Protein AF-A0A1F9B614-F1 (afdb_monomer)

Sequence (106 aa):
MVKTRKEMAIIFNADKCTGCKICELTCSNYHQNEYNPKKSFIRIMANDEAEVYIPILDIQCTFCGKCADACPVAALETVELAKGIGTMKGNTIGTFPLPIYSIAGV

Nearest PDB structures (foldseek):
  8c0z-assembly1_F  TM=7.823E-01  e=6.602E-06  Aromatoleum aromaticum
  7qv7-assembly1_G  TM=7.445E-01  e=5.361E-03  Thermoanaerobacter kivui
  6x1o-assembly1_D  TM=5.828E-01  e=6.006E-04  Pyrococcus furiosus COM1
  7z0t-assembly1_B  TM=5.723E-01  e=1.021E-03  Escherichia coli K-12
  6j6g-assembly1_Q  TM=4.086E-01  e=3.339E+00  Saccharomyces cerevisiae S288C

Solvent-accessible surface area (b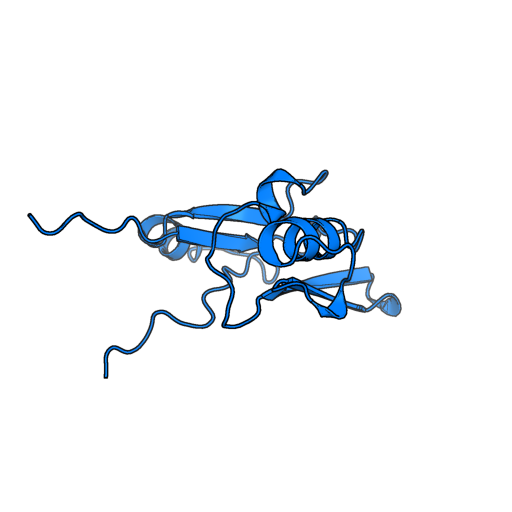ackbone atoms only — not comparable to full-atom values): 6379 Å² total; per-residue (Å²): 134,85,74,79,74,81,53,59,35,45,36,37,34,36,91,52,32,82,67,81,58,53,38,17,35,49,35,4,32,74,76,66,74,36,89,36,58,91,64,23,43,33,44,71,52,70,38,78,92,72,69,43,25,45,77,42,72,40,86,83,49,81,61,80,44,62,40,26,76,60,35,93,67,60,26,35,43,73,37,47,42,84,56,57,68,61,59,66,83,78,57,59,96,44,55,48,67,62,74,90,71,93,71,79,94,123

Secondary structure (DSSP, 8-state):
-------EEEEE-GGG-----HHHHHHHHHHHSS--GGG-SEEEEEETTTTEEEEEE-TT-----HHHHT-TT--EEEEEHHHHTGGGSS--TT--EE-S------

Foldseek 3Di:
DPPPPQAKFKKFFFVQDQQPCQLLQQQCCVPVVDRDSVNGQWDWDDDVVVSTTDIDGHPPDPLPCRSQVRDPSSRMDMDGPVVLVVVPVDDDPRTDTDDPDPDDDD

Structure (mmCIF, N/CA/C/O backbone):
data_AF-A0A1F9B614-F1
#
_entry.id   AF-A0A1F9B614-F1
#
loop_
_atom_site.group_PDB
_atom_site.id
_atom_site.type_symbol
_atom_site.label_atom_id
_atom_site.label_alt_id
_atom_site.label_comp_id
_atom_site.label_asym_id
_atom_site.label_entity_id
_atom_site.label_seq_id
_atom_site.pdbx_PDB_ins_code
_atom_site.Cartn_x
_atom_site.Cartn_y
_atom_site.Cartn_z
_atom_site.occupancy
_atom_site.B_iso_or_equiv
_atom_site.auth_seq_id
_atom_site.auth_comp_id
_atom_site.auth_asym_id
_atom_site.auth_atom_id
_atom_site.pdbx_PDB_model_num
ATOM 1 N N . MET A 1 1 ? -18.522 1.754 30.230 1.00 37.88 1 MET A N 1
ATOM 2 C CA . MET A 1 1 ? -18.641 1.364 28.806 1.00 37.88 1 MET A CA 1
ATOM 3 C C . MET A 1 1 ? -17.265 1.371 28.154 1.00 37.88 1 MET A C 1
ATOM 5 O O . MET A 1 1 ? -16.840 2.401 27.645 1.00 37.88 1 MET A O 1
ATOM 9 N N . VAL A 1 2 ? -16.551 0.244 28.194 1.00 38.19 2 VAL A N 1
ATOM 10 C CA . VAL A 1 2 ? -15.344 0.059 27.377 1.00 38.19 2 VAL A CA 1
ATOM 11 C C . VAL A 1 2 ? -15.840 -0.143 25.947 1.00 38.19 2 VAL A C 1
ATOM 13 O O . VAL A 1 2 ? -16.344 -1.212 25.619 1.00 38.19 2 VAL A O 1
ATOM 16 N N . LYS A 1 3 ? -15.819 0.912 25.121 1.00 37.66 3 LYS A N 1
ATOM 17 C CA . LYS A 1 3 ? -16.033 0.759 23.677 1.00 37.66 3 LYS A CA 1
ATOM 18 C C . LYS A 1 3 ? -14.940 -0.191 23.195 1.00 37.66 3 LYS A C 1
ATOM 20 O O . LYS A 1 3 ? -13.767 0.168 23.264 1.00 37.66 3 LYS A O 1
ATOM 25 N N . THR A 1 4 ? -15.313 -1.392 22.771 1.00 42.56 4 THR A N 1
ATOM 26 C CA . THR A 1 4 ? -14.451 -2.312 22.030 1.00 42.56 4 THR A CA 1
ATOM 27 C C . THR A 1 4 ? -13.877 -1.529 20.853 1.00 42.56 4 THR A C 1
ATOM 29 O O . THR A 1 4 ? -14.573 -1.240 19.879 1.00 42.56 4 THR A O 1
ATOM 32 N N . ARG A 1 5 ? -12.631 -1.059 20.988 1.00 50.97 5 ARG A N 1
ATOM 33 C CA . ARG A 1 5 ? -11.924 -0.387 19.901 1.00 50.97 5 ARG A CA 1
ATOM 34 C C . ARG A 1 5 ? -11.682 -1.469 18.864 1.00 50.97 5 ARG A C 1
ATOM 36 O O . ARG A 1 5 ? -10.923 -2.387 19.124 1.00 50.97 5 ARG A O 1
ATOM 43 N N . LYS A 1 6 ? -12.414 -1.413 17.755 1.00 56.34 6 LYS A N 1
ATOM 44 C CA . LYS A 1 6 ? -12.265 -2.352 16.646 1.00 56.34 6 LYS A CA 1
ATOM 45 C C . LYS A 1 6 ? -10.847 -2.200 16.102 1.00 56.34 6 LYS A C 1
ATOM 47 O O . LYS A 1 6 ? -10.523 -1.167 15.525 1.00 56.34 6 LYS A O 1
ATOM 52 N N . GLU A 1 7 ? -9.998 -3.182 16.367 1.00 70.06 7 GLU A N 1
ATOM 53 C CA . GLU A 1 7 ? -8.600 -3.156 15.959 1.00 70.06 7 GLU A CA 1
ATOM 54 C C . GLU A 1 7 ? -8.523 -3.516 14.463 1.00 70.06 7 GLU A C 1
ATOM 56 O O . GLU A 1 7 ? -9.005 -4.572 14.041 1.00 70.06 7 GLU A O 1
ATOM 61 N N . MET A 1 8 ? -7.982 -2.610 13.645 1.00 74.75 8 MET A N 1
ATOM 62 C CA . MET A 1 8 ? -7.852 -2.780 12.193 1.00 74.75 8 MET A CA 1
ATOM 63 C C . MET A 1 8 ? -6.404 -3.097 11.818 1.00 74.75 8 MET A C 1
ATOM 65 O O . MET A 1 8 ? -5.475 -2.564 12.417 1.00 74.75 8 MET A O 1
ATOM 69 N N . ALA A 1 9 ? -6.224 -3.941 10.808 1.00 81.00 9 ALA A N 1
ATOM 70 C CA . ALA A 1 9 ? -4.948 -4.233 10.171 1.00 81.00 9 ALA A CA 1
ATOM 71 C C . ALA A 1 9 ? -5.044 -3.996 8.663 1.00 81.00 9 ALA A C 1
ATOM 73 O O . ALA A 1 9 ? -6.124 -4.050 8.075 1.00 81.00 9 ALA A O 1
ATOM 74 N N . ILE A 1 10 ? -3.891 -3.763 8.041 1.00 83.50 10 ILE A N 1
ATOM 75 C CA . ILE A 1 10 ? -3.756 -3.719 6.588 1.00 83.50 10 ILE A CA 1
ATOM 76 C C . ILE A 1 10 ? -3.006 -4.980 6.157 1.00 83.50 10 ILE A C 1
ATOM 78 O O . ILE A 1 10 ? -1.896 -5.248 6.624 1.00 83.50 10 ILE A O 1
ATOM 82 N N . ILE A 1 11 ? -3.628 -5.762 5.281 1.00 83.19 11 ILE A N 1
ATOM 83 C CA . ILE A 1 11 ? -2.990 -6.881 4.590 1.00 83.19 11 ILE A CA 1
ATOM 84 C C . ILE A 1 11 ? -2.522 -6.375 3.232 1.00 83.19 11 ILE A C 1
ATOM 86 O O . ILE A 1 11 ? -3.249 -5.644 2.556 1.00 83.19 11 ILE A O 1
ATOM 90 N N . PHE A 1 12 ? -1.314 -6.766 2.834 1.00 84.44 12 PHE A N 1
ATOM 91 C CA . PHE A 1 12 ? -0.834 -6.541 1.479 1.00 84.44 12 PHE A CA 1
ATOM 92 C C . PHE A 1 12 ? -0.653 -7.865 0.741 1.00 84.44 12 PHE A C 1
ATOM 94 O O . PHE A 1 12 ? -0.344 -8.890 1.345 1.00 84.44 12 PHE A O 1
ATOM 101 N N . ASN A 1 13 ? -0.829 -7.816 -0.575 1.00 85.19 13 ASN A N 1
ATOM 102 C CA . ASN A 1 13 ? -0.508 -8.893 -1.495 1.00 85.19 13 ASN A CA 1
ATOM 103 C C . ASN A 1 13 ? 0.574 -8.399 -2.467 1.00 85.19 13 ASN A C 1
ATOM 105 O O . ASN A 1 13 ? 0.308 -7.539 -3.312 1.00 85.19 13 ASN A O 1
ATOM 109 N N . ALA A 1 14 ? 1.792 -8.925 -2.319 1.00 80.94 14 ALA A N 1
ATOM 110 C CA . ALA A 1 14 ? 2.939 -8.539 -3.141 1.00 80.94 14 ALA A CA 1
ATOM 111 C C . ALA A 1 14 ? 2.732 -8.851 -4.631 1.00 80.94 14 ALA A C 1
ATOM 113 O O . ALA A 1 14 ? 3.083 -8.023 -5.465 1.00 80.94 14 ALA A O 1
ATOM 114 N N . ASP A 1 15 ? 2.094 -9.980 -4.958 1.00 83.56 15 ASP A N 1
ATOM 115 C CA . ASP A 1 15 ? 1.907 -10.449 -6.341 1.00 83.56 15 ASP A CA 1
ATOM 116 C C . ASP A 1 15 ? 1.009 -9.515 -7.167 1.00 83.56 15 ASP A C 1
ATOM 118 O O . ASP A 1 15 ? 1.064 -9.495 -8.394 1.00 83.56 15 ASP A O 1
ATOM 122 N N . LYS A 1 16 ? 0.157 -8.730 -6.498 1.00 87.81 16 LYS A N 1
ATOM 123 C CA . LYS A 1 16 ? -0.726 -7.750 -7.147 1.00 87.81 16 LYS A CA 1
ATOM 124 C C . LYS A 1 16 ? -0.124 -6.352 -7.232 1.00 87.81 16 LYS A C 1
ATOM 126 O O . LYS A 1 16 ? -0.648 -5.510 -7.959 1.00 87.81 16 LYS A O 1
ATOM 131 N N . CYS A 1 17 ? 0.903 -6.050 -6.443 1.00 89.75 17 CYS A N 1
ATOM 132 C CA . CYS A 1 17 ? 1.437 -4.700 -6.342 1.00 89.75 17 CYS A CA 1
ATOM 133 C C . CYS A 1 17 ? 2.292 -4.371 -7.570 1.00 89.75 17 CYS A C 1
ATOM 135 O O . CYS A 1 17 ? 3.301 -5.013 -7.815 1.00 89.75 17 CYS A O 1
ATOM 137 N N . THR A 1 18 ? 1.925 -3.325 -8.311 1.00 91.12 18 THR A N 1
ATOM 138 C CA . THR A 1 18 ? 2.642 -2.891 -9.527 1.00 91.12 18 THR A CA 1
ATOM 139 C C . THR A 1 18 ? 3.624 -1.742 -9.288 1.00 91.12 18 THR A C 1
ATOM 141 O O . THR A 1 18 ? 4.140 -1.157 -10.233 1.00 91.12 18 THR A O 1
ATOM 144 N N . GLY A 1 19 ? 3.813 -1.317 -8.034 1.00 91.00 19 GLY A N 1
ATOM 145 C CA . GLY A 1 19 ? 4.710 -0.202 -7.725 1.00 91.00 19 GLY A CA 1
ATOM 146 C C . GLY A 1 19 ? 4.208 1.185 -8.151 1.00 91.00 19 GLY A C 1
ATOM 147 O O . GLY A 1 19 ? 4.990 2.129 -8.164 1.00 91.00 19 GLY A O 1
ATOM 148 N N . CYS A 1 20 ? 2.912 1.362 -8.444 1.00 93.12 20 CYS A N 1
ATOM 149 C CA . CYS A 1 20 ? 2.344 2.629 -8.946 1.00 93.12 20 CYS A CA 1
ATOM 150 C C . CYS A 1 20 ? 2.448 3.853 -8.005 1.00 93.12 20 CYS A C 1
ATOM 152 O O . CYS A 1 20 ? 2.145 4.967 -8.424 1.00 93.12 20 CYS A O 1
ATOM 154 N N . LYS A 1 21 ? 2.828 3.668 -6.731 1.00 93.56 21 LYS A N 1
ATOM 155 C CA . LYS A 1 21 ? 3.022 4.724 -5.704 1.00 93.56 21 LYS A CA 1
ATOM 156 C C . LYS A 1 21 ? 1.807 5.611 -5.394 1.00 93.56 21 LYS A C 1
ATOM 158 O O . LYS A 1 21 ? 1.924 6.558 -4.618 1.00 93.56 21 LYS A O 1
ATOM 163 N N . ILE A 1 22 ? 0.619 5.266 -5.890 1.00 94.81 22 ILE A N 1
ATOM 164 C CA . ILE A 1 22 ? -0.627 5.987 -5.582 1.00 94.81 22 ILE A CA 1
ATOM 165 C C . ILE A 1 22 ? -0.883 5.999 -4.072 1.00 94.81 22 ILE A C 1
ATOM 167 O O . ILE A 1 22 ? -1.215 7.038 -3.511 1.00 94.81 22 ILE A O 1
ATOM 171 N N . CYS A 1 23 ? -0.638 4.881 -3.387 1.00 94.31 23 CYS A N 1
ATOM 172 C CA . CYS A 1 23 ? -0.812 4.788 -1.940 1.00 94.31 23 CYS A CA 1
ATOM 173 C C . CYS A 1 23 ? 0.074 5.772 -1.149 1.00 94.31 23 CYS A C 1
ATOM 175 O O . CYS A 1 23 ? -0.386 6.311 -0.141 1.00 94.31 23 CYS A O 1
ATOM 177 N N . GLU A 1 24 ? 1.299 6.061 -1.610 1.00 95.19 24 GLU A N 1
ATOM 178 C CA . GLU A 1 24 ? 2.191 7.058 -0.995 1.00 95.19 24 GLU A CA 1
ATOM 179 C C . GLU A 1 24 ? 1.592 8.469 -1.136 1.00 95.19 24 GLU A C 1
ATOM 181 O O . GLU A 1 24 ? 1.484 9.229 -0.168 1.00 95.19 24 GLU A O 1
ATOM 186 N N . LEU A 1 25 ? 1.129 8.809 -2.341 1.00 95.38 25 LEU A N 1
ATOM 187 C CA . LEU A 1 25 ? 0.522 10.108 -2.632 1.00 95.38 25 LEU A CA 1
ATOM 188 C C . LEU A 1 25 ? -0.798 10.305 -1.886 1.00 95.38 25 LEU A C 1
ATOM 190 O O . LEU A 1 25 ? -0.998 11.349 -1.271 1.00 95.38 25 LEU A O 1
ATOM 194 N N . THR A 1 26 ? -1.672 9.300 -1.864 1.00 95.56 26 THR A N 1
ATOM 195 C CA . THR A 1 26 ? -2.934 9.364 -1.119 1.00 95.56 26 THR A CA 1
ATOM 196 C C . THR A 1 26 ? -2.682 9.533 0.375 1.00 95.56 26 THR A C 1
ATOM 198 O O . THR A 1 26 ? -3.352 10.332 1.022 1.00 95.56 26 THR A O 1
ATOM 201 N N . CYS A 1 27 ? -1.708 8.815 0.936 1.00 94.75 27 CYS A N 1
ATOM 202 C CA . CYS A 1 27 ? -1.401 8.903 2.359 1.00 94.75 27 CYS A CA 1
ATOM 203 C C . CYS A 1 27 ? -0.842 10.281 2.749 1.00 94.75 27 CYS A C 1
ATOM 205 O O . CYS A 1 27 ? -1.318 10.883 3.712 1.00 94.75 27 CYS A O 1
ATOM 207 N N . SER A 1 28 ? 0.122 10.805 1.984 1.00 95.44 28 SER A N 1
ATOM 208 C CA . SER A 1 28 ? 0.681 12.144 2.224 1.00 95.44 28 SER A CA 1
ATOM 209 C C . SER A 1 28 ? -0.364 13.247 2.047 1.00 95.44 28 SER A C 1
ATOM 211 O O . SER A 1 28 ? -0.444 14.150 2.880 1.00 95.44 28 SER A O 1
ATOM 213 N N . ASN A 1 29 ? -1.238 13.129 1.045 1.00 95.56 29 ASN A N 1
ATOM 214 C CA . ASN A 1 29 ? -2.329 14.074 0.851 1.00 95.56 29 ASN A CA 1
ATOM 215 C C . ASN A 1 29 ? -3.340 14.022 2.007 1.00 95.56 29 ASN A C 1
ATOM 217 O O . ASN A 1 29 ? -3.695 15.060 2.551 1.00 95.56 29 ASN A O 1
ATOM 221 N N . TYR A 1 30 ? -3.748 12.829 2.441 1.00 94.62 30 TYR A N 1
ATOM 222 C CA . TYR A 1 30 ? -4.746 12.676 3.500 1.00 94.62 30 TYR A CA 1
ATOM 223 C C . TYR A 1 30 ? -4.256 13.167 4.871 1.00 94.62 30 TYR A C 1
ATOM 225 O O . TYR A 1 30 ? -5.021 13.771 5.618 1.00 94.62 30 TYR A O 1
ATOM 233 N N . HIS A 1 31 ? -2.992 12.906 5.220 1.00 91.81 31 HIS A N 1
ATOM 234 C CA . HIS A 1 31 ? -2.457 13.243 6.543 1.00 91.81 31 HIS A CA 1
ATOM 235 C C . HIS A 1 31 ? -1.742 14.592 6.601 1.00 91.81 31 HIS A C 1
ATOM 237 O O . HIS A 1 31 ? -1.788 15.250 7.637 1.00 91.81 31 HIS A O 1
ATOM 243 N N . GLN A 1 32 ? -1.071 14.997 5.523 1.00 91.56 32 GLN A N 1
ATOM 244 C CA . GLN A 1 32 ? -0.238 16.204 5.499 1.00 91.56 32 GLN A CA 1
ATOM 245 C C . GLN A 1 32 ? -0.756 17.275 4.531 1.00 91.56 32 GLN A C 1
ATOM 247 O O . GLN A 1 32 ? -0.184 18.355 4.482 1.00 91.56 32 GLN A O 1
ATOM 252 N N . ASN A 1 33 ? -1.844 17.018 3.790 1.00 93.31 33 ASN A N 1
ATOM 253 C CA . ASN A 1 33 ? -2.373 17.918 2.752 1.00 93.31 33 ASN A CA 1
ATOM 254 C C . ASN A 1 33 ? -1.333 18.291 1.678 1.00 93.31 33 ASN A C 1
ATOM 256 O O . ASN A 1 33 ? -1.421 19.339 1.043 1.00 93.31 33 ASN A O 1
ATOM 260 N N . GLU A 1 34 ? -0.358 17.412 1.443 1.00 93.19 34 GLU A N 1
ATOM 261 C CA . GLU A 1 34 ? 0.729 17.611 0.486 1.00 93.19 34 GLU A CA 1
ATOM 262 C C . GLU A 1 34 ? 0.900 16.373 -0.394 1.00 93.19 34 GLU A C 1
ATOM 264 O O . GLU A 1 34 ? 0.822 15.246 0.085 1.00 93.19 34 GLU A O 1
ATOM 269 N N . TYR A 1 35 ? 1.208 16.567 -1.677 1.00 92.50 35 TYR A N 1
ATOM 270 C CA . TYR A 1 35 ? 1.561 15.475 -2.590 1.00 92.50 35 TYR A CA 1
ATOM 271 C C . TYR A 1 35 ? 3.060 15.179 -2.514 1.00 92.50 35 TYR A C 1
ATOM 273 O O . TYR A 1 35 ? 3.817 15.449 -3.445 1.00 92.50 35 TYR A O 1
ATOM 281 N N . ASN A 1 36 ? 3.505 14.670 -1.366 1.00 92.81 36 ASN A N 1
ATOM 282 C CA . ASN A 1 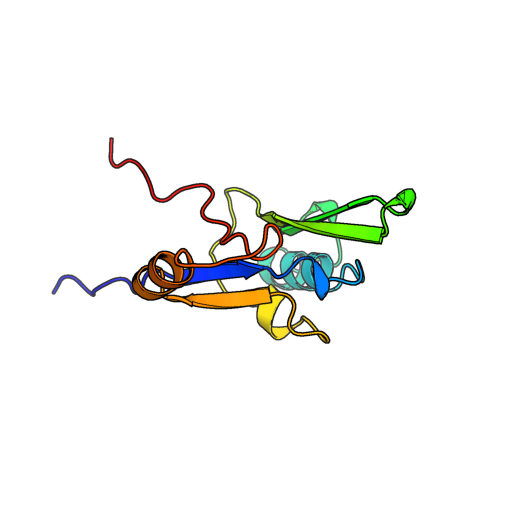36 ? 4.916 14.401 -1.115 1.00 92.81 36 ASN A CA 1
ATOM 283 C C . ASN A 1 36 ? 5.119 12.979 -0.568 1.00 92.81 36 ASN A C 1
ATOM 285 O O . ASN A 1 36 ? 4.916 12.748 0.624 1.00 92.81 36 ASN A O 1
ATOM 289 N N . PRO A 1 37 ? 5.620 12.035 -1.385 1.00 90.06 37 PRO A N 1
ATOM 290 C CA . PRO A 1 37 ? 5.914 10.670 -0.947 1.00 90.06 37 PRO A CA 1
ATOM 291 C C . PRO A 1 37 ? 6.911 10.562 0.216 1.00 90.06 37 PRO A C 1
ATOM 293 O O . PRO A 1 37 ? 6.984 9.540 0.884 1.00 90.06 37 PRO A O 1
ATOM 296 N N . LYS A 1 38 ? 7.725 11.589 0.502 1.00 91.00 38 LYS A N 1
ATOM 297 C CA . LYS A 1 38 ? 8.604 11.593 1.693 1.00 91.00 38 LYS A CA 1
ATOM 298 C C . LYS A 1 38 ? 7.843 11.783 3.002 1.00 91.00 38 LYS A C 1
ATOM 300 O O . LYS A 1 38 ? 8.384 11.491 4.058 1.00 91.00 38 LYS A O 1
ATOM 305 N N . LYS A 1 39 ? 6.610 12.268 2.911 1.00 91.00 39 LYS A N 1
ATOM 306 C CA . LYS A 1 39 ? 5.711 12.588 4.016 1.00 91.00 39 LYS A CA 1
ATOM 307 C C . LYS A 1 39 ? 4.603 11.535 4.192 1.00 91.00 39 LYS A C 1
ATOM 309 O O . LYS A 1 39 ? 3.709 11.702 5.014 1.00 91.00 39 LYS A O 1
ATOM 314 N N . SER A 1 40 ? 4.613 10.454 3.416 1.00 93.44 40 SER A N 1
ATOM 315 C CA . SER A 1 40 ? 3.623 9.388 3.548 1.00 93.44 40 SER A CA 1
ATOM 316 C C . SER A 1 40 ? 3.997 8.402 4.654 1.00 93.44 40 SER A C 1
ATOM 318 O O . SER A 1 40 ? 5.156 8.030 4.801 1.00 93.44 40 SER A O 1
ATOM 320 N N . PHE A 1 41 ? 2.993 7.905 5.377 1.00 92.81 41 PHE A N 1
ATOM 321 C CA . PHE A 1 41 ? 3.140 6.796 6.333 1.00 92.81 41 PHE A CA 1
ATOM 322 C C . PHE A 1 41 ? 3.148 5.416 5.658 1.00 92.81 41 PHE A C 1
ATOM 324 O O . PHE A 1 41 ? 3.030 4.394 6.323 1.00 92.81 41 PHE A O 1
ATOM 331 N N . ILE A 1 42 ? 3.228 5.376 4.331 1.00 91.88 42 ILE A N 1
ATOM 332 C CA . ILE A 1 42 ? 3.401 4.164 3.533 1.00 91.88 42 ILE A CA 1
ATOM 333 C C . ILE A 1 42 ? 4.440 4.449 2.458 1.00 91.88 42 ILE A C 1
ATOM 335 O O . ILE A 1 42 ? 4.384 5.498 1.813 1.00 91.88 42 ILE A O 1
ATOM 339 N N . ARG A 1 43 ? 5.386 3.532 2.272 1.00 91.50 43 ARG A N 1
ATOM 340 C CA . ARG A 1 43 ? 6.461 3.615 1.283 1.00 91.50 43 ARG A CA 1
ATOM 341 C C . ARG A 1 43 ? 6.612 2.291 0.559 1.00 91.50 43 ARG A C 1
ATOM 343 O O . ARG A 1 43 ? 6.647 1.246 1.187 1.00 91.50 43 ARG A O 1
ATOM 350 N N . ILE A 1 44 ? 6.727 2.330 -0.757 1.00 91.06 44 ILE A N 1
ATOM 351 C CA . ILE A 1 44 ? 6.996 1.164 -1.587 1.00 91.06 44 ILE A CA 1
ATOM 352 C C . ILE A 1 44 ? 8.509 1.003 -1.697 1.00 91.06 44 ILE A C 1
ATOM 354 O O . ILE A 1 44 ? 9.185 1.843 -2.302 1.00 91.06 44 ILE A O 1
ATOM 358 N N . MET A 1 45 ? 9.026 -0.091 -1.142 1.00 89.00 45 MET A N 1
ATOM 359 C CA . MET A 1 45 ? 10.328 -0.620 -1.525 1.00 89.00 45 MET A CA 1
ATOM 360 C C . MET A 1 45 ? 10.169 -1.349 -2.854 1.00 89.00 45 MET A C 1
ATOM 362 O O . MET A 1 45 ? 9.451 -2.343 -2.949 1.00 89.00 45 MET A O 1
ATOM 366 N N . ALA A 1 46 ? 10.798 -0.793 -3.882 1.00 88.69 46 ALA A N 1
ATOM 367 C CA . ALA A 1 46 ? 10.803 -1.335 -5.228 1.00 88.69 46 ALA A CA 1
ATOM 368 C C . ALA A 1 46 ? 12.131 -2.045 -5.475 1.00 88.69 46 ALA A C 1
ATOM 370 O O . ALA A 1 46 ? 13.190 -1.482 -5.192 1.00 88.69 46 ALA A O 1
ATOM 371 N N . ASN A 1 47 ? 12.057 -3.258 -6.009 1.00 87.62 47 ASN A N 1
ATOM 372 C CA . ASN A 1 47 ? 13.173 -3.918 -6.656 1.00 87.62 47 ASN A CA 1
ATOM 373 C C . ASN A 1 47 ? 12.773 -4.207 -8.103 1.00 87.62 47 ASN A C 1
ATOM 375 O O . ASN A 1 47 ? 12.136 -5.223 -8.379 1.00 87.62 47 ASN A O 1
ATOM 379 N N . ASP A 1 48 ? 13.130 -3.292 -9.003 1.00 86.75 48 ASP A N 1
ATOM 380 C CA . ASP A 1 48 ? 12.737 -3.369 -10.411 1.00 86.75 48 ASP A CA 1
ATOM 381 C C . ASP A 1 48 ? 13.372 -4.573 -11.127 1.00 86.75 48 ASP A C 1
ATOM 383 O O . ASP A 1 48 ? 12.765 -5.121 -12.038 1.00 86.75 48 ASP A O 1
ATOM 387 N N . GLU A 1 49 ? 14.543 -5.049 -10.683 1.00 89.38 49 GLU A N 1
ATOM 388 C CA . GLU A 1 49 ? 15.188 -6.248 -11.247 1.00 89.38 49 GLU A CA 1
ATOM 389 C C . GLU A 1 49 ? 14.422 -7.536 -10.932 1.00 89.38 49 GLU A C 1
ATOM 391 O O . GLU A 1 49 ? 14.445 -8.482 -11.715 1.00 89.38 49 GLU A O 1
ATOM 396 N N . ALA A 1 50 ? 13.757 -7.580 -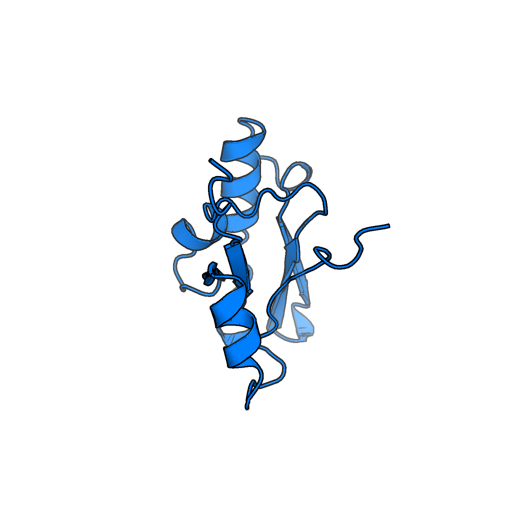9.777 1.00 84.75 50 ALA A N 1
ATOM 397 C CA . ALA A 1 50 ? 12.953 -8.723 -9.358 1.00 84.75 50 ALA A CA 1
ATOM 398 C C . ALA A 1 50 ? 11.457 -8.534 -9.642 1.00 84.75 50 ALA A C 1
ATOM 400 O O . ALA A 1 50 ? 10.681 -9.428 -9.325 1.00 84.75 50 ALA A O 1
ATOM 401 N N . GLU A 1 51 ? 11.049 -7.375 -10.175 1.00 85.38 51 GLU A N 1
ATOM 402 C CA . GLU A 1 51 ? 9.643 -6.976 -10.345 1.00 85.38 51 GLU A CA 1
ATOM 403 C C . GLU A 1 51 ? 8.833 -7.075 -9.034 1.00 85.38 51 GLU A C 1
ATOM 405 O O . GLU A 1 51 ? 7.636 -7.359 -9.024 1.00 85.38 51 GLU A O 1
ATOM 410 N N . VAL A 1 52 ? 9.495 -6.834 -7.894 1.00 85.00 52 VAL A N 1
ATOM 411 C CA . VAL A 1 52 ? 8.900 -6.953 -6.555 1.00 85.00 52 VAL A CA 1
ATOM 412 C C . VAL A 1 52 ? 8.700 -5.573 -5.937 1.00 85.00 52 VAL A C 1
ATOM 414 O O . VAL A 1 52 ? 9.644 -4.797 -5.768 1.00 85.00 52 VAL A O 1
ATOM 417 N N . TYR A 1 53 ? 7.464 -5.301 -5.514 1.00 89.12 53 TYR A N 1
ATOM 418 C CA . TYR A 1 53 ? 7.060 -4.032 -4.910 1.00 89.12 53 TYR A CA 1
ATOM 419 C C . TYR A 1 53 ? 6.393 -4.262 -3.554 1.00 89.12 53 TYR A C 1
ATOM 421 O O . TYR A 1 53 ? 5.225 -4.645 -3.472 1.00 89.12 53 TYR A O 1
ATOM 429 N N . ILE A 1 54 ? 7.121 -3.987 -2.473 1.00 87.19 54 ILE A N 1
ATOM 430 C CA . ILE A 1 54 ? 6.656 -4.247 -1.107 1.00 87.19 54 ILE A CA 1
ATOM 431 C C . ILE A 1 54 ? 6.297 -2.919 -0.430 1.00 87.19 54 ILE A C 1
ATOM 433 O O . ILE A 1 54 ? 7.175 -2.073 -0.236 1.00 87.19 54 ILE A O 1
ATOM 437 N N . PRO A 1 55 ? 5.022 -2.702 -0.061 1.00 88.00 55 PRO A N 1
ATOM 438 C CA . PRO A 1 55 ? 4.640 -1.562 0.753 1.00 88.00 55 PRO A CA 1
ATOM 439 C C . PRO A 1 55 ? 5.098 -1.768 2.199 1.00 88.00 55 PRO A C 1
ATOM 441 O O . PRO A 1 55 ? 4.916 -2.830 2.783 1.00 88.00 55 PRO A O 1
ATOM 444 N N . ILE A 1 56 ? 5.651 -0.723 2.795 1.00 88.12 56 ILE A N 1
ATOM 445 C CA . ILE A 1 56 ? 6.101 -0.673 4.181 1.00 88.12 56 ILE A CA 1
ATOM 446 C C . ILE A 1 56 ? 5.375 0.479 4.848 1.00 88.12 56 ILE A C 1
ATOM 448 O O . ILE A 1 56 ? 5.335 1.589 4.314 1.00 88.12 56 ILE A O 1
ATOM 452 N N . LEU A 1 57 ? 4.777 0.200 5.999 1.00 88.06 57 LEU A N 1
ATOM 453 C CA . LEU A 1 57 ? 4.083 1.201 6.792 1.00 88.06 57 LEU A CA 1
ATOM 454 C C . LEU A 1 57 ? 5.057 1.853 7.774 1.00 88.06 57 LEU A C 1
ATOM 456 O O . LEU A 1 57 ? 5.981 1.219 8.275 1.00 88.06 57 LEU A O 1
ATOM 460 N N . ASP A 1 58 ? 4.842 3.130 8.040 1.00 88.69 58 ASP A N 1
ATOM 461 C CA . ASP A 1 58 ? 5.514 3.844 9.113 1.00 88.69 58 ASP A CA 1
ATOM 462 C C . ASP A 1 58 ? 4.846 3.514 10.458 1.00 88.69 58 ASP A C 1
ATOM 464 O O . ASP A 1 58 ? 3.652 3.206 10.514 1.00 88.69 58 ASP A O 1
ATOM 468 N N . ILE A 1 59 ? 5.597 3.625 11.553 1.00 84.25 59 ILE A N 1
ATOM 469 C CA . ILE A 1 59 ? 5.077 3.438 12.915 1.00 84.25 59 ILE A CA 1
ATOM 470 C C . ILE A 1 59 ? 3.949 4.424 13.260 1.00 84.25 59 ILE A C 1
ATOM 472 O O . ILE A 1 59 ? 3.101 4.137 14.099 1.00 84.25 59 ILE A O 1
ATOM 476 N N . GLN A 1 60 ? 3.902 5.579 12.593 1.00 86.00 60 GLN A N 1
ATOM 477 C CA . GLN A 1 60 ? 2.857 6.588 12.762 1.00 86.00 60 GLN A CA 1
ATOM 478 C C . GLN A 1 60 ? 1.569 6.277 11.977 1.00 86.00 60 GLN A C 1
ATOM 480 O O . GLN A 1 60 ? 0.617 7.062 12.019 1.00 86.00 60 GLN A O 1
ATOM 485 N N . CYS A 1 61 ? 1.505 5.155 11.251 1.00 87.56 61 CYS A N 1
ATOM 486 C CA . CYS A 1 61 ? 0.318 4.765 10.499 1.00 87.56 61 CYS A CA 1
ATOM 487 C C . CYS A 1 61 ? -0.880 4.518 11.430 1.00 87.56 61 CYS A C 1
ATOM 489 O O . CYS A 1 61 ? -0.821 3.732 12.371 1.00 87.56 61 CYS A O 1
ATOM 491 N N . THR A 1 62 ? -2.016 5.150 11.130 1.00 87.06 62 THR A N 1
ATOM 492 C CA . THR A 1 62 ? -3.249 5.012 11.925 1.00 87.06 62 THR A CA 1
ATOM 493 C C . THR A 1 62 ? -4.148 3.860 11.473 1.00 87.06 62 THR A C 1
ATOM 495 O O . THR A 1 62 ? -5.271 3.740 11.958 1.00 87.06 62 THR A O 1
ATOM 498 N N . PHE A 1 63 ? -3.697 3.046 10.511 1.00 86.31 63 PHE A N 1
ATOM 499 C CA . PHE A 1 63 ? -4.481 1.977 9.879 1.00 86.31 63 PHE A CA 1
ATOM 500 C C . PHE A 1 63 ? -5.847 2.450 9.341 1.00 86.31 63 PHE A C 1
ATOM 502 O O . PHE A 1 63 ? -6.819 1.701 9.317 1.00 86.31 63 PHE A O 1
ATOM 509 N N . CYS A 1 64 ? -5.926 3.701 8.871 1.00 89.50 64 CYS A N 1
ATOM 510 C CA . CYS A 1 64 ? -7.167 4.331 8.404 1.00 89.50 64 CYS A CA 1
ATOM 511 C C . CYS A 1 64 ? -7.739 3.752 7.098 1.00 89.50 64 CYS A C 1
ATOM 513 O O . CYS A 1 64 ? -8.862 4.088 6.730 1.00 89.50 64 CYS A O 1
ATOM 515 N N . GLY A 1 65 ? -6.964 2.946 6.365 1.00 89.19 65 GLY A N 1
ATOM 516 C CA . GLY A 1 65 ? -7.419 2.263 5.152 1.00 89.19 65 GLY A CA 1
ATOM 517 C C . GLY A 1 65 ? -7.406 3.072 3.859 1.00 89.19 65 GLY A C 1
ATOM 518 O O . GLY A 1 65 ? -7.630 2.502 2.798 1.00 89.19 65 GLY A O 1
ATOM 519 N N . LYS A 1 66 ? -7.072 4.366 3.888 1.00 92.88 66 LYS A N 1
ATOM 520 C CA . LYS A 1 66 ? -7.120 5.218 2.684 1.00 92.88 66 LYS A CA 1
ATOM 521 C C . LYS A 1 66 ? -6.205 4.759 1.551 1.00 92.88 66 LYS A C 1
ATOM 523 O O . LYS A 1 66 ? -6.525 4.950 0.384 1.00 92.88 66 LYS A O 1
ATOM 528 N N . CYS A 1 67 ? -5.083 4.130 1.886 1.00 92.62 67 CYS A N 1
ATOM 529 C CA . CYS A 1 67 ? -4.197 3.517 0.902 1.00 92.62 67 CYS A CA 1
ATOM 530 C C . CYS A 1 67 ? -4.806 2.273 0.233 1.00 92.62 67 CYS A C 1
ATOM 532 O O . CYS A 1 67 ? -4.512 2.030 -0.934 1.00 92.62 67 CYS A O 1
ATOM 534 N N . ALA A 1 68 ? -5.647 1.515 0.945 1.00 91.81 68 ALA A N 1
ATOM 535 C CA . ALA A 1 68 ? -6.376 0.377 0.393 1.00 91.81 68 ALA A CA 1
ATOM 536 C C . ALA A 1 68 ? -7.475 0.846 -0.567 1.00 91.81 68 ALA A C 1
ATOM 538 O O . ALA A 1 68 ? -7.529 0.371 -1.697 1.00 91.81 68 ALA A O 1
ATOM 539 N N . ASP A 1 69 ? -8.252 1.860 -0.169 1.00 92.75 69 ASP A N 1
ATOM 540 C CA . ASP A 1 69 ? -9.313 2.451 -1.001 1.00 92.75 69 ASP A CA 1
ATOM 541 C C . ASP A 1 69 ? -8.777 3.010 -2.332 1.00 92.75 69 ASP A C 1
ATOM 543 O O . ASP A 1 69 ? -9.442 2.943 -3.362 1.00 92.75 69 ASP A O 1
ATOM 547 N N . ALA A 1 70 ? -7.567 3.576 -2.317 1.00 93.69 70 ALA A N 1
ATOM 548 C CA . ALA A 1 70 ? -6.943 4.175 -3.495 1.00 93.69 70 ALA A CA 1
ATOM 549 C C . ALA A 1 70 ? -6.215 3.169 -4.402 1.00 93.69 70 ALA A C 1
ATOM 551 O O . ALA A 1 70 ? -5.707 3.556 -5.455 1.00 93.69 70 ALA A O 1
ATOM 552 N N . CYS A 1 71 ? -6.104 1.899 -4.005 1.00 93.81 71 CYS A N 1
ATOM 553 C CA . CYS A 1 71 ? -5.339 0.912 -4.754 1.00 93.81 71 CYS A CA 1
ATOM 554 C C . CYS A 1 71 ? -6.148 0.382 -5.956 1.00 93.81 71 CYS A C 1
ATOM 556 O O . CYS A 1 71 ? -7.107 -0.362 -5.752 1.00 93.81 71 CYS A O 1
ATOM 558 N N . PRO A 1 72 ? -5.750 0.662 -7.214 1.00 92.56 72 PRO A N 1
ATOM 559 C CA . PRO A 1 72 ? -6.527 0.248 -8.389 1.00 92.56 72 PRO A CA 1
ATOM 560 C C . PRO A 1 72 ? -6.527 -1.271 -8.612 1.00 92.56 72 PRO A C 1
ATOM 562 O O . PRO A 1 72 ? -7.438 -1.815 -9.225 1.00 92.56 72 PRO A O 1
ATOM 565 N N . VAL A 1 73 ? -5.498 -1.956 -8.110 1.00 93.62 73 VAL A N 1
ATOM 566 C CA . VAL A 1 73 ? -5.289 -3.407 -8.249 1.00 93.62 73 VAL A CA 1
ATOM 567 C C . VAL A 1 73 ? -5.706 -4.187 -6.998 1.00 93.62 73 VAL A C 1
ATOM 569 O O . VAL A 1 73 ? -5.498 -5.397 -6.933 1.00 93.62 73 VAL A O 1
ATOM 572 N N . ALA A 1 74 ? -6.274 -3.505 -5.993 1.00 91.19 74 ALA A N 1
ATOM 573 C CA . ALA A 1 74 ? -6.660 -4.095 -4.710 1.00 91.19 74 ALA A CA 1
ATOM 574 C C . ALA A 1 74 ? -5.538 -4.955 -4.082 1.00 91.19 74 ALA A C 1
ATOM 576 O O . ALA A 1 74 ? -5.767 -6.067 -3.604 1.00 91.19 74 ALA A O 1
ATOM 577 N N . ALA A 1 75 ? -4.299 -4.449 -4.126 1.00 89.31 75 ALA A N 1
ATOM 578 C CA . ALA A 1 75 ? -3.136 -5.078 -3.495 1.00 89.31 75 ALA A CA 1
ATOM 579 C C . ALA A 1 75 ? -3.077 -4.831 -1.978 1.00 89.31 75 ALA A C 1
ATOM 581 O O . ALA A 1 75 ? -2.304 -5.482 -1.283 1.00 89.31 75 ALA A O 1
ATOM 582 N N . LEU A 1 76 ? -3.870 -3.885 -1.472 1.00 89.56 76 LEU A N 1
ATOM 583 C CA . LEU A 1 76 ? -3.978 -3.524 -0.062 1.00 89.56 76 LEU A CA 1
ATOM 584 C C . LEU A 1 76 ? -5.429 -3.726 0.382 1.00 89.56 76 LEU A C 1
ATOM 586 O O . LEU A 1 76 ? -6.341 -3.259 -0.296 1.00 89.56 76 LEU A O 1
ATOM 590 N N . GLU A 1 77 ? -5.635 -4.370 1.527 1.00 87.56 77 GLU A N 1
ATOM 591 C CA . GLU A 1 77 ? -6.960 -4.634 2.092 1.00 87.56 77 GLU A CA 1
ATOM 592 C C . GLU A 1 77 ? -6.990 -4.291 3.584 1.00 87.56 77 GLU A C 1
ATOM 594 O O . GLU A 1 77 ? -6.046 -4.585 4.319 1.00 87.56 77 GLU A O 1
ATOM 599 N N . THR A 1 78 ? -8.079 -3.669 4.044 1.00 86.25 78 THR A N 1
ATOM 600 C CA . THR A 1 78 ? -8.309 -3.444 5.475 1.00 86.25 78 THR A CA 1
ATOM 601 C C . THR A 1 78 ? -9.098 -4.595 6.074 1.00 86.25 78 THR A C 1
ATOM 603 O O . THR A 1 78 ? -10.204 -4.912 5.643 1.00 86.25 78 THR A O 1
ATOM 606 N N . VAL A 1 79 ? -8.545 -5.209 7.113 1.00 83.19 79 VAL A N 1
ATOM 607 C CA . VAL A 1 79 ? -9.181 -6.314 7.828 1.00 83.19 79 VAL A CA 1
ATOM 608 C C . VAL A 1 79 ? -9.270 -6.019 9.314 1.00 83.19 79 VAL A C 1
ATOM 6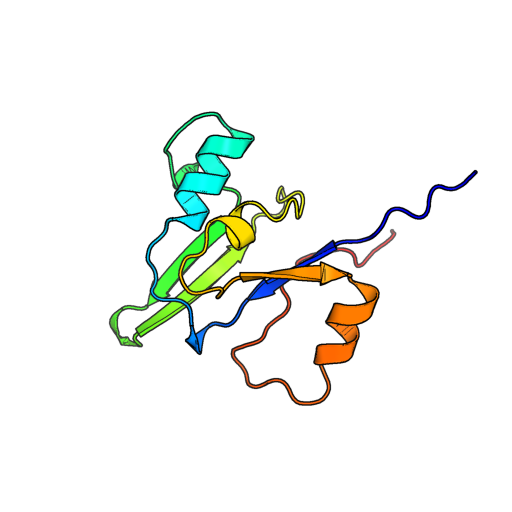10 O O . VAL A 1 79 ? -8.561 -5.181 9.865 1.00 83.19 79 VAL A O 1
ATOM 613 N N . GLU A 1 80 ? -10.144 -6.747 9.992 1.00 79.81 80 GLU A N 1
ATOM 614 C CA . GLU A 1 80 ? -10.161 -6.769 11.450 1.00 79.81 80 GLU A CA 1
ATOM 615 C C . GLU A 1 80 ? -9.001 -7.631 11.958 1.00 79.81 80 GLU A C 1
ATOM 617 O O . GLU A 1 80 ? -8.792 -8.736 11.451 1.00 79.81 80 GLU A O 1
ATOM 622 N N . LEU A 1 81 ? -8.263 -7.159 12.965 1.00 69.38 81 LEU A N 1
ATOM 623 C CA . LEU A 1 81 ? -7.081 -7.847 13.503 1.00 69.38 81 LEU A CA 1
ATOM 624 C C . LEU A 1 81 ? -7.383 -9.295 13.912 1.00 69.38 81 LEU A C 1
ATOM 626 O O . LEU A 1 81 ? -6.641 -10.207 13.552 1.00 69.38 81 LEU A O 1
ATOM 630 N N . ALA A 1 82 ? -8.535 -9.528 14.547 1.00 66.38 82 ALA A N 1
ATOM 631 C CA . ALA A 1 82 ? -8.993 -10.865 14.922 1.00 66.38 82 ALA A CA 1
ATOM 632 C C . ALA A 1 82 ? -9.152 -11.822 13.722 1.00 66.38 82 ALA A C 1
ATOM 634 O O . ALA A 1 82 ? -8.967 -13.029 13.860 1.00 66.38 82 ALA A O 1
ATOM 635 N N . LYS A 1 83 ? -9.469 -11.294 12.533 1.00 62.75 83 LYS A N 1
ATOM 636 C CA . LYS A 1 83 ? -9.609 -12.071 11.292 1.00 62.75 83 LYS A CA 1
ATOM 637 C C . LYS A 1 83 ? -8.285 -12.202 10.541 1.00 62.75 83 LYS A C 1
ATOM 639 O O . LYS A 1 83 ? -8.018 -13.267 9.992 1.00 62.75 83 LYS A O 1
ATOM 644 N N . GLY A 1 84 ? -7.438 -11.171 10.574 1.00 57.59 84 GLY A N 1
ATOM 645 C CA . GLY A 1 84 ? -6.118 -11.175 9.932 1.00 57.59 84 GLY A CA 1
ATOM 646 C C . GLY A 1 84 ? -5.148 -12.213 10.515 1.00 57.59 84 GLY A C 1
ATOM 647 O O . GLY A 1 84 ? -4.330 -12.774 9.788 1.00 57.59 84 GLY A O 1
ATOM 648 N N . ILE A 1 85 ? -5.285 -12.551 11.801 1.00 56.31 85 ILE A N 1
ATOM 649 C CA . ILE A 1 85 ? -4.529 -13.651 12.432 1.00 56.31 85 ILE A CA 1
ATOM 650 C C . ILE A 1 85 ? -4.986 -15.024 11.886 1.00 56.31 85 ILE A C 1
ATOM 652 O O . ILE A 1 85 ? -4.202 -15.971 11.820 1.00 56.31 85 ILE A O 1
ATOM 656 N N . GLY A 1 86 ? -6.240 -15.143 11.433 1.00 51.69 86 GLY A N 1
ATOM 657 C CA . GLY A 1 86 ? -6.807 -16.375 10.871 1.00 51.69 86 GLY A CA 1
ATOM 658 C C . GLY A 1 86 ? -6.327 -16.712 9.454 1.00 51.69 86 GLY A C 1
ATOM 659 O O . GLY A 1 86 ? -6.258 -17.889 9.103 1.00 51.69 86 GLY A O 1
ATOM 660 N N . THR A 1 87 ? -5.923 -15.714 8.661 1.00 53.16 87 THR A N 1
ATOM 661 C CA . THR A 1 87 ? -5.355 -15.900 7.309 1.00 53.16 87 THR A CA 1
ATOM 662 C C . THR A 1 87 ? -3.964 -16.557 7.298 1.00 53.16 87 THR A C 1
ATOM 664 O O . THR A 1 87 ? -3.462 -16.908 6.238 1.00 53.16 87 THR A O 1
ATOM 667 N N . MET A 1 88 ? -3.348 -16.808 8.462 1.00 50.12 88 MET A N 1
ATOM 668 C CA . MET A 1 88 ? -2.029 -17.456 8.568 1.00 50.12 88 MET A CA 1
ATOM 669 C C . MET A 1 88 ? -2.019 -18.961 8.229 1.00 50.12 88 MET A C 1
ATOM 671 O O . MET A 1 88 ? -0.947 -19.530 8.024 1.00 50.12 88 MET A O 1
ATOM 675 N N . LYS A 1 89 ? -3.174 -19.642 8.163 1.00 43.81 89 LYS A N 1
ATOM 676 C CA . LYS A 1 89 ? -3.239 -21.066 7.779 1.00 43.81 89 LYS A CA 1
ATOM 677 C C . LYS A 1 89 ? -3.198 -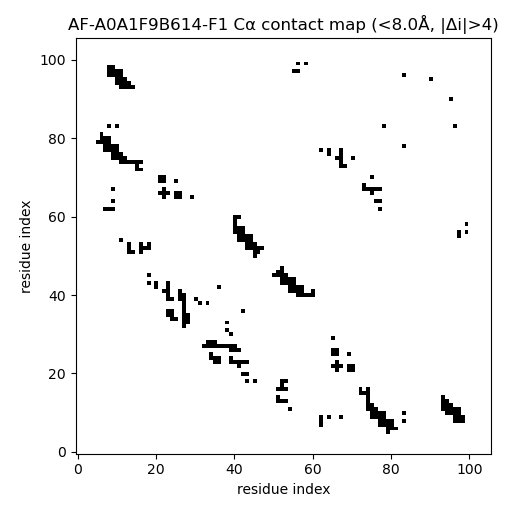21.219 6.252 1.00 43.81 89 LYS A C 1
ATOM 679 O O . LYS A 1 89 ? -4.215 -21.504 5.632 1.00 43.81 89 LYS A O 1
ATOM 684 N N . GLY A 1 90 ? -2.011 -21.043 5.666 1.00 47.12 90 GLY A N 1
ATOM 685 C CA . GLY A 1 90 ? -1.737 -21.374 4.258 1.00 47.12 90 GLY A CA 1
ATOM 686 C C . GLY A 1 90 ? -1.242 -20.231 3.368 1.00 47.12 90 GLY A C 1
ATOM 687 O O . GLY A 1 90 ? -1.246 -20.393 2.152 1.00 47.12 90 GLY A O 1
ATOM 688 N N . ASN A 1 91 ? -0.824 -19.092 3.928 1.00 47.22 91 ASN A N 1
ATOM 689 C CA . ASN A 1 91 ? -0.386 -17.961 3.108 1.00 47.22 91 ASN A CA 1
ATOM 690 C C . ASN A 1 91 ? 0.957 -18.219 2.409 1.00 47.22 91 ASN A C 1
ATOM 692 O O . ASN A 1 91 ? 1.960 -18.556 3.040 1.00 47.22 91 ASN A O 1
ATOM 696 N N . THR A 1 92 ? 0.967 -17.997 1.094 1.00 48.50 92 THR A N 1
ATOM 697 C CA . THR A 1 92 ? 2.175 -17.806 0.290 1.00 48.50 92 THR A CA 1
ATOM 698 C C . THR A 1 92 ? 2.950 -16.591 0.806 1.00 48.50 92 THR A C 1
ATOM 700 O O . THR A 1 92 ? 2.372 -15.658 1.367 1.00 48.50 92 THR A O 1
ATOM 703 N N . ILE A 1 93 ? 4.271 -16.599 0.603 1.00 47.53 93 ILE A N 1
ATOM 704 C CA . ILE A 1 93 ? 5.258 -15.621 1.107 1.00 47.53 93 ILE A CA 1
ATOM 705 C C . ILE A 1 93 ? 4.872 -14.143 0.822 1.00 47.53 93 ILE A C 1
ATOM 707 O O . ILE A 1 93 ? 5.371 -13.243 1.491 1.00 47.53 93 ILE A O 1
ATOM 711 N N . GLY A 1 94 ? 3.936 -13.880 -0.102 1.00 49.06 94 GLY A N 1
ATOM 712 C CA . GLY A 1 94 ? 3.470 -12.546 -0.498 1.00 49.06 94 GLY A CA 1
ATOM 713 C C . GLY A 1 94 ? 2.248 -11.971 0.234 1.00 49.06 94 GLY A C 1
ATOM 714 O O . GLY A 1 94 ? 1.954 -10.795 0.026 1.00 49.06 94 GLY A O 1
ATOM 715 N N . THR A 1 95 ? 1.538 -12.739 1.07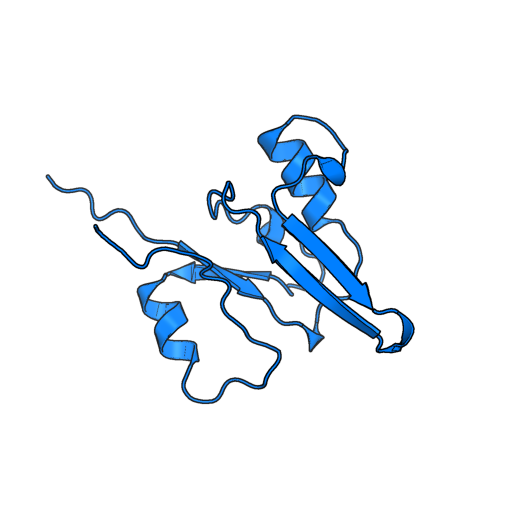3 1.00 53.91 95 THR A N 1
ATOM 716 C CA . THR A 1 95 ? 0.398 -12.224 1.865 1.00 53.91 95 THR A CA 1
ATOM 717 C C . THR A 1 95 ? 0.825 -12.045 3.319 1.00 53.91 95 THR A C 1
ATOM 719 O O . THR A 1 95 ? 0.423 -12.790 4.217 1.00 53.91 95 THR A O 1
ATOM 722 N N . PHE A 1 96 ? 1.714 -11.083 3.552 1.00 55.06 96 PHE A N 1
ATOM 723 C CA . PHE A 1 96 ? 2.105 -10.714 4.904 1.00 55.06 96 PHE A CA 1
ATOM 724 C C . PHE A 1 96 ? 1.063 -9.722 5.440 1.00 55.06 96 PHE A C 1
ATOM 726 O O . PHE A 1 96 ? 0.856 -8.659 4.848 1.00 55.06 96 PHE A O 1
ATOM 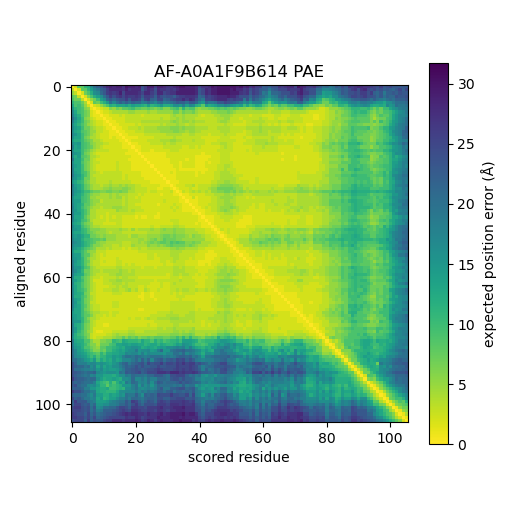733 N N . PRO A 1 97 ? 0.381 -10.007 6.560 1.00 55.44 97 PRO A N 1
ATOM 734 C CA . PRO A 1 97 ? -0.220 -8.918 7.306 1.00 55.44 97 PRO A CA 1
ATOM 735 C C . PRO A 1 97 ? 0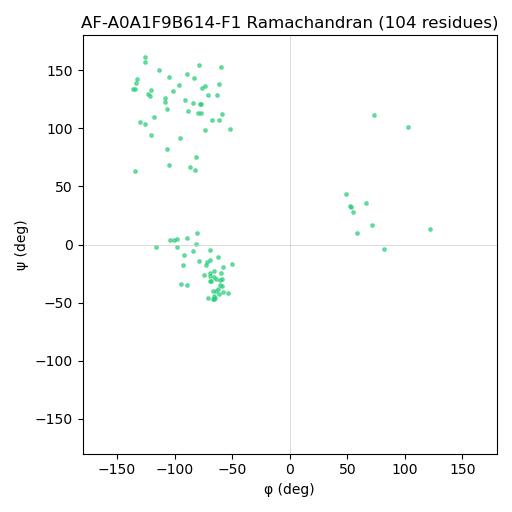.939 -8.010 7.739 1.00 55.44 97 PRO A C 1
ATOM 737 O O . PRO A 1 97 ? 1.983 -8.513 8.160 1.00 55.44 97 PRO A O 1
ATOM 740 N N . LEU A 1 98 ? 0.791 -6.689 7.654 1.00 52.78 98 LEU A N 1
ATOM 741 C CA . LEU A 1 98 ? 1.728 -5.773 8.308 1.00 52.78 98 LEU A CA 1
ATOM 742 C C . LEU A 1 98 ? 1.162 -5.366 9.669 1.00 52.78 98 LEU A C 1
ATOM 744 O O . LEU A 1 98 ? 0.451 -4.364 9.754 1.00 52.78 98 LEU A O 1
ATOM 748 N N . PRO A 1 99 ? 1.492 -6.093 10.750 1.00 48.28 99 PRO A N 1
ATOM 749 C CA . PRO A 1 99 ? 1.386 -5.591 12.100 1.00 48.28 99 PRO A CA 1
ATOM 750 C C . PRO A 1 99 ? 2.798 -5.302 12.615 1.00 48.28 99 PRO A C 1
ATOM 752 O O . PRO A 1 99 ? 3.385 -6.105 13.336 1.00 48.28 99 PRO A O 1
ATOM 755 N N . ILE A 1 100 ? 3.366 -4.145 12.286 1.00 41.78 100 ILE A N 1
ATOM 756 C CA . ILE A 1 100 ? 4.569 -3.666 12.987 1.00 41.78 100 ILE A CA 1
ATOM 757 C C . ILE A 1 100 ? 4.160 -2.979 14.296 1.00 41.78 100 ILE A C 1
ATOM 759 O O . ILE A 1 100 ? 4.422 -1.805 14.475 1.00 41.78 100 ILE A O 1
ATOM 763 N N . TYR A 1 101 ? 3.566 -3.755 15.213 1.00 37.62 101 TYR A N 1
ATOM 764 C CA . TYR A 1 101 ? 3.176 -3.433 16.603 1.00 37.62 101 TYR A CA 1
ATOM 765 C C . TYR A 1 101 ? 1.687 -3.143 16.889 1.00 37.62 101 TYR A C 1
ATOM 767 O O . TYR A 1 101 ? 1.197 -2.025 16.789 1.00 37.62 101 TYR A O 1
ATOM 775 N N . SER A 1 102 ? 1.016 -4.168 17.428 1.00 33.72 102 SER A N 1
ATOM 776 C CA . SER A 1 102 ? 0.361 -4.093 18.747 1.00 33.72 102 SER A CA 1
ATOM 777 C C . SER A 1 102 ? 0.723 -5.369 19.520 1.00 33.72 102 SER A C 1
ATOM 779 O O . SER A 1 102 ? -0.106 -6.238 19.778 1.00 33.72 102 SER A O 1
ATOM 781 N N . ILE A 1 103 ? 2.017 -5.539 19.801 1.00 44.44 103 ILE A N 1
ATOM 782 C CA . ILE A 1 103 ? 2.490 -6.472 20.827 1.00 44.44 103 ILE A CA 1
ATOM 783 C C . ILE A 1 103 ? 3.285 -5.661 21.855 1.00 44.44 103 ILE A C 1
ATOM 785 O O 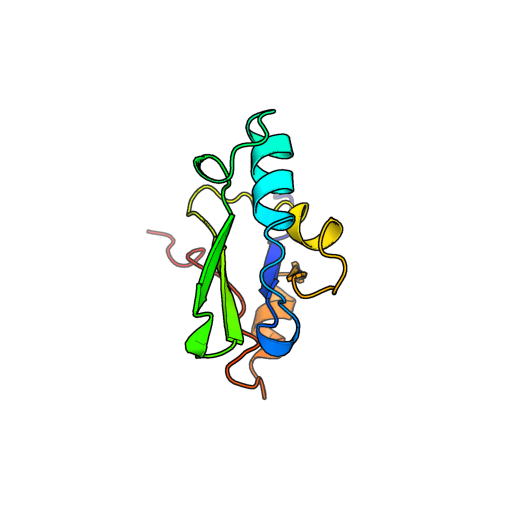. ILE A 1 103 ? 4.184 -4.920 21.476 1.00 44.44 103 ILE A O 1
ATOM 789 N N . ALA A 1 104 ? 2.919 -5.823 23.130 1.00 32.75 104 ALA A N 1
ATOM 790 C CA . ALA A 1 104 ? 3.407 -5.126 24.330 1.00 32.75 104 ALA A CA 1
ATOM 791 C C . ALA A 1 104 ? 2.927 -3.657 24.474 1.00 32.75 104 ALA A C 1
ATOM 793 O O . ALA A 1 104 ? 3.327 -2.786 23.722 1.00 32.75 104 ALA A O 1
ATOM 794 N N . GLY A 1 105 ? 2.071 -3.279 25.427 1.00 37.72 105 GLY A N 1
ATOM 795 C CA . GLY A 1 105 ? 1.666 -4.027 26.612 1.00 37.72 105 GLY A CA 1
ATOM 796 C C . GLY A 1 105 ? 2.812 -4.242 27.604 1.00 37.72 105 GLY A C 1
ATOM 797 O O . GLY A 1 105 ? 2.880 -5.323 28.178 1.00 37.72 105 GLY A O 1
ATOM 798 N N . VAL A 1 106 ? 3.715 -3.266 27.745 1.00 35.19 106 VAL A N 1
ATOM 799 C CA . VAL A 1 106 ? 4.595 -3.064 28.911 1.00 35.19 106 VAL A CA 1
ATOM 800 C C . VAL A 1 106 ? 4.603 -1.576 29.227 1.00 35.19 106 VAL A C 1
ATOM 802 O O . VAL A 1 106 ? 4.766 -0.791 28.267 1.00 35.19 106 VAL A O 1
#

pLDDT: mean 76.85, std 19.9, range [32.75, 95.56]

Mean predicted aligned error: 9.17 Å

Radius of gyration: 14.31 Å; Cα contacts (8 Å, |Δi|>4): 169; chains: 1; bounding box: 34×39×40 Å